Protein AF-A0A0D6AH81-F1 (afdb_monomer_lite)

Radius of gyration: 14.25 Å; chains: 1; bounding box: 30×20×40 Å

Secondary structure (DSSP, 8-state):
--HHHHHHHHHHHHHHHHHHHHHHHHHSS-----PPPSS-HHHHHHHHHHHHHTT-SSHHHH-

Structure (mmCIF, N/CA/C/O backbone):
data_AF-A0A0D6AH81-F1
#
_entry.id   AF-A0A0D6AH81-F1
#
loop_
_atom_site.group_PDB
_atom_site.id
_atom_site.type_symbol
_atom_site.label_atom_id
_atom_site.label_alt_id
_atom_site.label_comp_id
_atom_site.label_asym_id
_atom_site.label_entity_id
_atom_site.label_seq_id
_atom_site.pdbx_PDB_ins_code
_atom_site.Cartn_x
_atom_site.Cartn_y
_atom_site.Cartn_z
_atom_site.occupancy
_atom_site.B_iso_or_equiv
_atom_site.auth_seq_id
_atom_site.auth_comp_id
_atom_site.auth_asym_id
_atom_site.auth_atom_id
_atom_site.pdbx_PDB_model_num
ATOM 1 N N . MET A 1 1 ? 3.929 -3.874 -15.018 1.00 65.44 1 MET A N 1
ATOM 2 C CA . MET A 1 1 ? 2.752 -3.721 -14.148 1.00 65.44 1 MET A CA 1
ATOM 3 C C . MET A 1 1 ? 2.113 -2.405 -14.527 1.00 65.44 1 MET A C 1
ATOM 5 O O . MET A 1 1 ? 2.813 -1.401 -14.509 1.00 65.44 1 MET A O 1
ATOM 9 N N . GLU A 1 2 ? 0.863 -2.424 -14.968 1.00 88.62 2 GLU A N 1
ATOM 10 C CA . GLU A 1 2 ? 0.106 -1.195 -15.204 1.00 88.62 2 GLU A CA 1
ATOM 11 C C . GLU A 1 2 ? -0.331 -0.641 -13.841 1.00 88.62 2 GLU A C 1
ATOM 13 O O . GLU A 1 2 ? -0.833 -1.395 -13.008 1.00 88.62 2 GLU A O 1
ATOM 18 N N . LEU A 1 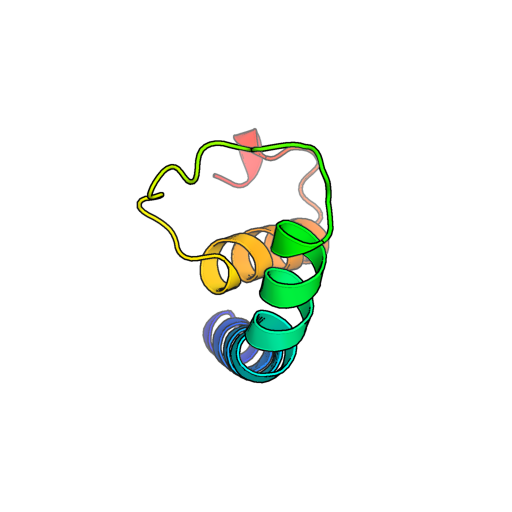3 ? -0.064 0.640 -13.573 1.00 91.06 3 LEU A N 1
ATOM 19 C CA . LEU A 1 3 ? -0.299 1.243 -12.254 1.00 91.06 3 LEU A CA 1
ATOM 20 C C . LEU A 1 3 ? -1.776 1.166 -11.844 1.00 91.06 3 LEU A C 1
ATOM 22 O O . LEU A 1 3 ? -2.075 0.885 -10.688 1.00 91.06 3 LEU A O 1
ATOM 26 N N . GLU A 1 4 ? -2.684 1.372 -12.798 1.00 94.69 4 GLU A N 1
ATOM 27 C CA . GLU A 1 4 ? -4.130 1.301 -12.572 1.00 94.69 4 GLU A CA 1
ATOM 28 C C . GLU A 1 4 ? -4.573 -0.111 -12.172 1.00 94.69 4 GLU A C 1
ATOM 30 O O . GLU A 1 4 ? -5.324 -0.266 -11.214 1.00 94.69 4 GLU A O 1
ATOM 35 N N . GLN A 1 5 ? -4.046 -1.145 -12.839 1.00 95.38 5 GLN A N 1
ATOM 36 C CA . GLN A 1 5 ? -4.336 -2.540 -12.494 1.00 95.38 5 GLN A CA 1
ATOM 37 C C . GLN A 1 5 ? -3.839 -2.881 -11.086 1.00 95.38 5 GLN A C 1
ATOM 39 O O . GLN A 1 5 ? -4.597 -3.427 -10.290 1.00 95.38 5 GLN A O 1
ATOM 44 N N . LEU A 1 6 ? -2.602 -2.487 -10.748 1.00 95.69 6 LEU A N 1
ATOM 45 C CA . LEU A 1 6 ? -2.078 -2.672 -9.393 1.00 95.69 6 LEU A CA 1
ATOM 46 C C . LEU A 1 6 ? -2.971 -1.978 -8.361 1.00 95.69 6 LEU A C 1
ATOM 48 O O . LEU A 1 6 ? -3.254 -2.554 -7.315 1.00 95.69 6 LEU A O 1
ATOM 52 N N . PHE A 1 7 ? -3.382 -0.739 -8.634 1.00 96.12 7 PHE A N 1
ATOM 53 C CA . PHE A 1 7 ? -4.224 0.007 -7.711 1.00 96.12 7 PHE A CA 1
ATOM 54 C C . PHE A 1 7 ? -5.568 -0.693 -7.483 1.00 96.12 7 PHE A C 1
ATOM 56 O O . PHE A 1 7 ? -5.971 -0.835 -6.331 1.00 96.12 7 PHE A O 1
ATOM 63 N N . CYS A 1 8 ? -6.227 -1.177 -8.542 1.00 96.38 8 CYS A N 1
ATOM 64 C CA . CYS A 1 8 ? -7.463 -1.953 -8.423 1.00 96.38 8 CYS A CA 1
ATOM 65 C C . CYS A 1 8 ? -7.263 -3.200 -7.549 1.00 96.38 8 CYS A C 1
ATOM 67 O O . CYS A 1 8 ? -7.981 -3.371 -6.564 1.00 96.38 8 CYS A O 1
ATOM 69 N N . ASP A 1 9 ? -6.237 -4.006 -7.839 1.00 96.62 9 ASP A N 1
ATOM 70 C CA . ASP A 1 9 ? -5.943 -5.237 -7.094 1.00 96.62 9 ASP A CA 1
ATOM 71 C C . ASP A 1 9 ? -5.670 -4.958 -5.604 1.00 96.62 9 ASP A C 1
ATOM 73 O O . ASP A 1 9 ? -6.173 -5.647 -4.712 1.00 96.62 9 ASP A O 1
ATOM 77 N N . VAL A 1 10 ? -4.874 -3.925 -5.315 1.00 96.94 10 VAL A N 1
ATOM 78 C CA . VAL A 1 10 ? -4.523 -3.525 -3.944 1.00 96.94 10 VAL A CA 1
ATOM 79 C C . VAL A 1 10 ? -5.728 -2.950 -3.210 1.00 96.94 10 VAL A C 1
ATOM 81 O O . VAL A 1 10 ? -5.890 -3.195 -2.013 1.00 96.94 10 VAL A O 1
ATOM 84 N N . ASN A 1 11 ? -6.575 -2.186 -3.896 1.00 96.56 11 ASN A N 1
ATOM 85 C CA . ASN A 1 11 ? -7.768 -1.612 -3.299 1.00 96.56 11 ASN A CA 1
ATOM 86 C C . ASN A 1 11 ? -8.786 -2.699 -2.927 1.00 96.56 11 ASN A C 1
ATOM 88 O O . ASN A 1 11 ? -9.273 -2.702 -1.796 1.00 96.56 11 ASN A O 1
ATOM 92 N N . ASP A 1 12 ? -9.039 -3.659 -3.817 1.00 97.06 12 ASP A N 1
ATOM 93 C CA . ASP A 1 12 ? -9.932 -4.792 -3.546 1.00 97.06 12 ASP A CA 1
ATOM 94 C C . ASP A 1 12 ? -9.401 -5.664 -2.400 1.00 97.06 12 ASP A C 1
ATOM 96 O O . ASP A 1 12 ? -10.149 -6.051 -1.497 1.00 97.06 12 ASP A O 1
ATOM 100 N N . PHE A 1 13 ? -8.086 -5.901 -2.371 1.00 96.06 13 PHE A N 1
ATOM 101 C CA . PHE A 1 13 ? -7.429 -6.539 -1.232 1.00 96.06 13 PHE A CA 1
ATOM 102 C C . PHE A 1 13 ? -7.653 -5.755 0.068 1.00 96.06 13 PHE A C 1
ATOM 104 O O . PHE A 1 13 ? -8.020 -6.342 1.090 1.00 96.06 13 PHE A O 1
ATOM 111 N N . TYR A 1 14 ? -7.441 -4.436 0.048 1.00 95.25 14 TYR A N 1
ATOM 112 C CA . TYR A 1 14 ? -7.560 -3.602 1.239 1.00 95.25 14 TYR A CA 1
ATOM 113 C C . TYR A 1 14 ? -8.989 -3.604 1.790 1.00 95.25 14 TYR A C 1
ATOM 115 O O . TYR A 1 14 ? -9.154 -3.724 3.001 1.00 95.25 14 TYR A O 1
ATOM 123 N N . LEU A 1 15 ? -10.013 -3.567 0.932 1.00 94.81 15 LEU A N 1
ATOM 124 C CA . LEU A 1 15 ? -11.416 -3.664 1.353 1.00 94.81 15 LEU A CA 1
ATOM 125 C C . LEU A 1 15 ? -11.705 -4.957 2.130 1.00 94.81 15 LEU A C 1
ATOM 127 O O . LEU A 1 15 ? -12.434 -4.940 3.121 1.00 94.81 15 LEU A O 1
ATOM 131 N N . MET A 1 16 ? -11.100 -6.073 1.717 1.00 95.44 16 MET A N 1
ATOM 132 C CA . MET A 1 16 ? -11.234 -7.355 2.416 1.00 95.44 16 MET A CA 1
ATOM 133 C C . MET A 1 16 ? -10.393 -7.415 3.701 1.00 95.44 16 MET A C 1
ATOM 135 O O . MET A 1 16 ? -10.785 -8.054 4.679 1.00 95.44 16 MET A O 1
ATOM 139 N N . PHE A 1 17 ? -9.238 -6.751 3.717 1.00 93.94 1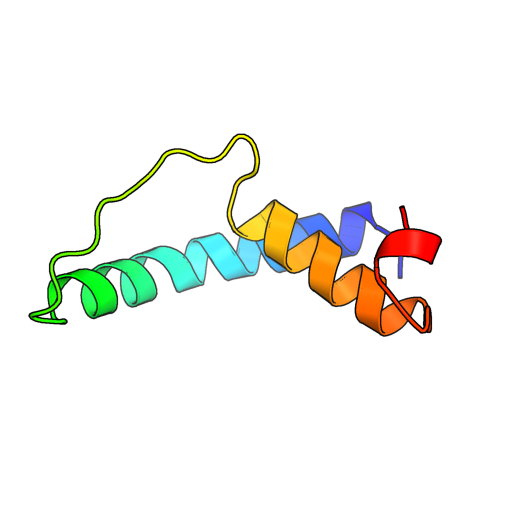7 PHE A N 1
ATOM 140 C CA . PHE A 1 17 ? -8.292 -6.764 4.832 1.00 93.94 17 PHE A CA 1
ATOM 141 C C . PHE A 1 17 ? -8.669 -5.798 5.966 1.00 93.94 17 PHE A C 1
ATOM 143 O O . PHE A 1 17 ? -8.490 -6.128 7.144 1.00 93.94 17 PHE A O 1
ATOM 150 N N . GLU A 1 18 ? -9.210 -4.625 5.635 1.00 92.31 18 GLU A N 1
ATOM 151 C CA . GLU A 1 18 ? -9.451 -3.514 6.558 1.00 92.31 18 GLU A CA 1
ATOM 152 C C . GLU A 1 18 ? -10.229 -3.913 7.823 1.00 92.31 18 GLU A C 1
ATOM 154 O O . GLU A 1 18 ? -9.755 -3.586 8.914 1.00 92.31 18 GLU A O 1
ATOM 159 N N . PRO A 1 19 ? -11.345 -4.669 7.760 1.00 92.12 19 PRO A N 1
ATOM 160 C CA . PRO A 1 19 ? -12.094 -5.028 8.965 1.00 92.12 19 PRO A CA 1
ATOM 161 C C . PRO A 1 19 ? -11.252 -5.826 9.966 1.00 92.12 19 PRO A C 1
ATOM 163 O O . PRO A 1 19 ? -11.291 -5.573 11.172 1.00 92.12 19 PRO A O 1
ATOM 166 N N . SER A 1 20 ? -10.450 -6.768 9.460 1.00 91.62 20 SER A N 1
ATOM 167 C CA . SER A 1 20 ? -9.575 -7.604 10.285 1.00 91.62 20 SER A CA 1
ATOM 168 C C . SER A 1 20 ? -8.437 -6.793 10.906 1.00 91.62 20 SER A C 1
ATOM 170 O O . SER A 1 20 ? -8.116 -6.961 12.084 1.00 91.62 20 SER A O 1
ATOM 172 N N . PHE A 1 21 ? -7.886 -5.849 10.143 1.00 88.62 21 PHE A N 1
ATOM 173 C CA . PHE A 1 21 ? -6.829 -4.960 10.598 1.00 88.62 21 PHE A CA 1
ATOM 174 C C . PHE A 1 21 ? -7.322 -4.007 11.691 1.00 88.62 21 PHE A C 1
ATOM 176 O O . PHE A 1 21 ? -6.688 -3.882 12.738 1.00 88.62 21 PHE A O 1
ATOM 183 N N . GLN A 1 22 ? -8.493 -3.393 11.503 1.00 87.44 22 GLN A N 1
ATOM 184 C CA . GLN A 1 22 ? -9.093 -2.510 12.506 1.00 87.44 22 GLN A CA 1
ATOM 185 C C . GLN A 1 22 ? -9.414 -3.263 13.804 1.00 87.44 22 GLN A C 1
ATOM 187 O O . GLN A 1 22 ? -9.132 -2.760 14.892 1.00 87.44 22 GLN A O 1
ATOM 192 N N . ALA A 1 23 ? -9.929 -4.495 13.714 1.00 89.12 23 ALA A N 1
ATOM 193 C CA . ALA A 1 23 ? -10.181 -5.327 14.890 1.00 89.12 23 ALA A CA 1
ATOM 194 C C . ALA A 1 23 ? -8.895 -5.604 15.695 1.00 89.12 23 ALA A C 1
ATOM 196 O O . ALA A 1 23 ? -8.902 -5.519 16.924 1.00 89.12 23 ALA A O 1
ATOM 197 N N . GLN A 1 24 ? -7.775 -5.871 15.014 1.00 87.19 24 GLN A N 1
ATOM 198 C CA . GLN A 1 24 ? -6.471 -6.055 15.663 1.00 87.19 24 GLN A CA 1
ATOM 199 C C . GLN A 1 24 ? -5.954 -4.768 16.321 1.00 87.19 24 GLN A C 1
ATOM 201 O O . GLN A 1 24 ? -5.415 -4.820 17.429 1.00 87.19 24 GLN A O 1
ATOM 206 N N . LEU A 1 25 ? -6.144 -3.608 15.683 1.00 82.56 25 LEU A N 1
ATOM 207 C CA . LEU A 1 25 ? -5.744 -2.314 16.247 1.00 82.56 25 LEU A CA 1
ATOM 208 C C . LEU A 1 25 ? -6.513 -1.969 17.527 1.00 82.56 25 LEU A C 1
ATOM 210 O O . LEU A 1 25 ? -5.921 -1.419 18.452 1.00 82.56 25 LEU A O 1
ATOM 214 N N . LEU A 1 26 ? -7.803 -2.312 17.598 1.00 79.75 26 LEU A N 1
ATOM 215 C CA . LEU A 1 26 ? -8.631 -2.108 18.793 1.00 79.75 26 LEU A CA 1
ATOM 216 C C . LEU A 1 26 ? -8.273 -3.066 19.938 1.00 79.75 26 LEU A C 1
ATOM 218 O O . LEU A 1 26 ? -8.431 -2.706 21.103 1.00 79.75 26 LEU A O 1
ATOM 222 N N . PHE A 1 27 ? -7.806 -4.276 19.617 1.00 79.94 27 PHE A N 1
ATOM 223 C CA . PHE A 1 27 ? -7.369 -5.256 20.614 1.00 79.94 27 PHE A CA 1
ATOM 224 C C . PHE A 1 27 ? -6.022 -4.886 21.250 1.00 79.94 27 PHE A C 1
ATOM 226 O O . PHE A 1 27 ? -5.762 -5.221 22.406 1.00 79.94 27 PHE A O 1
ATOM 233 N N . SER A 1 28 ? -5.166 -4.172 20.517 1.00 76.38 28 SER A N 1
ATOM 234 C CA . SER A 1 28 ? -3.926 -3.639 21.071 1.00 76.38 28 SER A CA 1
ATOM 235 C C . SER A 1 28 ? -4.229 -2.623 22.180 1.00 76.38 28 SER A C 1
ATOM 237 O O . SER A 1 28 ? -4.902 -1.618 21.964 1.00 76.38 28 SER A O 1
ATOM 239 N N . SER A 1 29 ? -3.695 -2.850 23.382 1.00 69.62 29 SER A N 1
ATOM 240 C CA . SER A 1 29 ? -3.804 -1.913 24.512 1.00 69.62 29 SER A CA 1
ATOM 241 C C . SER A 1 29 ? -3.024 -0.608 24.291 1.00 69.62 29 SER A C 1
ATOM 243 O O . SER A 1 29 ? -3.161 0.345 25.064 1.00 69.62 29 SER A O 1
ATOM 245 N N . GLU A 1 30 ? -2.243 -0.523 23.210 1.00 75.38 30 GLU A N 1
ATOM 246 C CA . GLU A 1 30 ? -1.611 0.706 22.752 1.00 75.38 30 GLU A CA 1
ATOM 247 C C . GLU A 1 30 ? -2.644 1.617 22.081 1.00 75.38 30 GLU A C 1
ATOM 249 O O . GLU A 1 30 ? -2.893 1.542 20.876 1.00 75.38 30 GLU A O 1
ATOM 254 N N . ARG A 1 31 ? -3.222 2.545 22.851 1.00 70.25 31 ARG A N 1
ATOM 255 C CA . ARG A 1 31 ? -4.037 3.634 22.294 1.00 70.25 31 ARG A CA 1
ATOM 256 C C . ARG A 1 31 ? -3.180 4.518 21.386 1.00 70.25 31 ARG A C 1
ATOM 258 O O . ARG A 1 31 ? -2.516 5.445 21.848 1.00 70.25 31 ARG A O 1
ATOM 265 N N . LYS A 1 32 ? -3.218 4.255 20.080 1.00 73.88 32 LYS A N 1
ATOM 266 C CA . LYS A 1 32 ? -2.586 5.096 19.058 1.00 73.88 32 LYS A CA 1
ATOM 267 C C . LYS A 1 32 ? -3.588 6.111 18.527 1.00 73.88 32 LYS A C 1
ATOM 269 O O . LYS A 1 32 ? -4.720 5.782 18.186 1.00 73.88 32 LYS A O 1
ATOM 274 N N . ARG A 1 33 ? -3.163 7.373 18.451 1.00 80.25 33 ARG A N 1
ATOM 275 C CA . ARG A 1 33 ? -3.952 8.438 17.825 1.00 80.25 33 ARG A CA 1
ATOM 276 C C . ARG A 1 33 ? -4.113 8.138 16.334 1.00 80.25 33 ARG A C 1
ATOM 278 O O . ARG A 1 33 ? -3.114 8.094 15.619 1.00 80.25 33 ARG A O 1
ATOM 285 N N . ILE A 1 34 ? -5.351 8.029 15.860 1.00 76.44 34 ILE A N 1
ATOM 286 C CA . ILE A 1 34 ? -5.647 7.958 14.426 1.00 76.44 34 ILE A CA 1
ATOM 287 C C . ILE A 1 34 ? -5.515 9.375 13.856 1.00 76.44 34 ILE A C 1
ATOM 289 O O . ILE A 1 34 ? -6.285 10.272 14.201 1.00 76.44 34 ILE A O 1
ATOM 293 N N . LYS A 1 35 ? -4.489 9.608 13.031 1.00 81.38 35 LYS A N 1
ATOM 294 C CA . LYS A 1 35 ? -4.314 10.864 12.290 1.00 81.38 35 LYS A CA 1
ATOM 295 C C . LYS A 1 35 ? -4.793 10.637 10.862 1.00 81.38 35 LYS A C 1
ATOM 297 O O . LYS A 1 35 ? -4.261 9.766 10.183 1.00 81.38 35 LYS A O 1
ATOM 302 N N . HIS A 1 36 ? -5.739 11.450 10.405 1.00 81.00 36 HIS A N 1
ATOM 303 C CA . HIS A 1 36 ? -6.141 11.438 9.003 1.00 81.00 36 HIS A CA 1
ATOM 304 C C . HIS A 1 36 ? -4.950 11.830 8.116 1.00 81.00 36 HIS A C 1
ATOM 306 O O . HIS A 1 36 ? -4.305 12.862 8.329 1.00 81.00 36 HIS A O 1
ATOM 312 N N . SER A 1 37 ? -4.638 10.952 7.168 1.00 87.38 37 SER A N 1
ATOM 313 C CA . SER A 1 37 ? -3.675 11.169 6.091 1.00 87.38 37 SER A CA 1
ATOM 314 C C . SER A 1 37 ? -4.408 11.736 4.872 1.00 87.38 37 SER A C 1
ATOM 316 O O . SER A 1 37 ? -5.615 11.548 4.742 1.00 87.38 37 SER A O 1
ATOM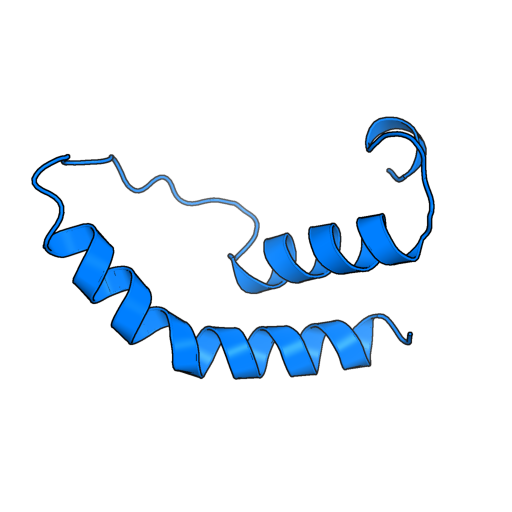 318 N N . GLN A 1 38 ? -3.687 12.433 3.992 1.00 92.56 38 GLN A N 1
ATOM 319 C CA . GLN A 1 38 ? -4.219 12.825 2.679 1.00 92.56 38 GLN A CA 1
ATOM 320 C C . GLN A 1 38 ? -4.339 11.626 1.733 1.00 92.56 38 GLN A C 1
ATOM 322 O O . GLN A 1 38 ? -5.175 11.653 0.842 1.00 92.56 38 GLN A O 1
ATOM 327 N N . LEU A 1 39 ? -3.515 10.598 1.957 1.00 92.31 39 LEU A N 1
ATOM 328 C CA . LEU A 1 39 ? -3.540 9.339 1.222 1.00 92.31 39 LEU A CA 1
ATOM 329 C C . LEU A 1 39 ? -4.217 8.251 2.050 1.00 92.31 39 LEU A C 1
ATOM 331 O O . LEU A 1 39 ? -3.932 8.122 3.250 1.00 92.31 39 LEU A O 1
ATOM 335 N N . CYS A 1 40 ? -5.061 7.454 1.407 1.00 91.62 40 CYS A N 1
ATOM 336 C CA . CYS A 1 40 ? -5.622 6.247 1.987 1.00 91.62 40 CYS A CA 1
ATOM 337 C C . CYS A 1 40 ? -4.572 5.121 2.044 1.00 91.62 40 CYS A C 1
ATOM 339 O O . CYS A 1 40 ? -3.491 5.189 1.454 1.00 91.62 40 CYS A O 1
ATOM 341 N N . LEU A 1 41 ? -4.868 4.069 2.809 1.00 91.62 41 LEU A N 1
ATOM 342 C CA . LEU A 1 41 ? -3.929 2.965 3.005 1.00 91.62 41 LEU A CA 1
ATOM 343 C C . LEU A 1 41 ? -3.665 2.179 1.713 1.00 91.62 41 LEU A C 1
ATOM 345 O O . LEU A 1 41 ? -2.515 1.813 1.480 1.00 91.62 41 LEU A O 1
ATOM 349 N N . SER A 1 42 ? -4.670 1.974 0.855 1.00 94.75 42 SER A N 1
ATOM 350 C CA . SER A 1 42 ? -4.486 1.296 -0.436 1.00 94.75 42 SER A CA 1
ATOM 351 C C . SER A 1 42 ? -3.604 2.102 -1.399 1.00 94.75 42 SER A C 1
ATOM 353 O O . SER A 1 42 ? -2.746 1.521 -2.064 1.00 94.75 42 SER A O 1
ATOM 355 N N . GLU A 1 43 ? -3.709 3.435 -1.414 1.00 94.44 43 GLU A N 1
ATOM 356 C CA . GLU A 1 43 ? -2.794 4.312 -2.165 1.00 94.44 43 GLU A CA 1
ATOM 357 C C . GLU A 1 43 ? -1.349 4.168 -1.671 1.00 94.44 43 GLU A C 1
ATOM 359 O O . GLU A 1 43 ? -0.429 3.975 -2.466 1.00 94.44 43 GLU A O 1
ATOM 364 N N . ILE A 1 44 ? -1.141 4.197 -0.351 1.00 94.31 44 ILE A N 1
ATOM 365 C CA . ILE A 1 44 ? 0.190 4.028 0.248 1.00 94.31 44 ILE A CA 1
ATOM 366 C C . ILE A 1 44 ? 0.770 2.649 -0.101 1.00 94.31 44 ILE A C 1
ATOM 368 O O .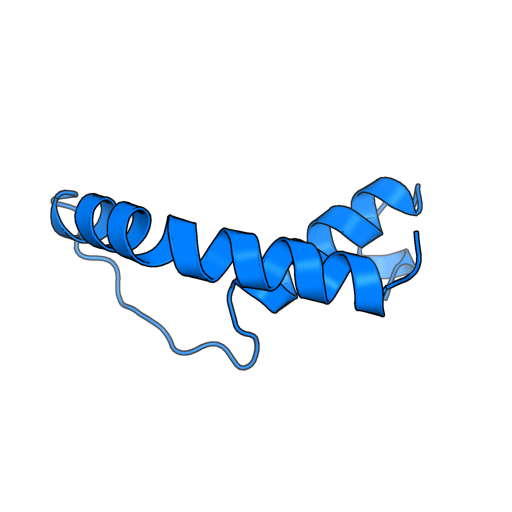 ILE A 1 44 ? 1.931 2.555 -0.504 1.00 94.31 44 ILE A O 1
ATOM 372 N N . MET A 1 45 ? -0.027 1.584 0.020 1.00 95.25 45 MET A N 1
ATOM 373 C CA . MET A 1 45 ? 0.378 0.223 -0.352 1.00 95.25 45 MET A CA 1
ATOM 374 C C . MET A 1 45 ? 0.774 0.143 -1.829 1.00 95.25 45 MET A C 1
ATOM 376 O O . MET A 1 45 ? 1.834 -0.395 -2.148 1.00 95.25 45 MET A O 1
ATOM 380 N N . THR A 1 46 ? -0.029 0.736 -2.716 1.00 96.38 46 THR A N 1
ATOM 381 C CA . THR A 1 46 ? 0.232 0.783 -4.162 1.00 96.38 46 THR A CA 1
ATOM 382 C C . THR A 1 46 ? 1.566 1.469 -4.456 1.00 96.38 46 THR A C 1
ATOM 384 O O . THR A 1 46 ? 2.399 0.914 -5.172 1.00 96.38 46 THR A O 1
ATOM 387 N N . ILE A 1 47 ? 1.819 2.633 -3.846 1.00 94.88 47 ILE A N 1
ATOM 388 C CA . ILE A 1 47 ? 3.081 3.373 -3.993 1.00 94.88 47 ILE A CA 1
ATOM 389 C C . ILE A 1 47 ? 4.278 2.521 -3.554 1.00 94.88 47 ILE A C 1
ATOM 391 O O . ILE A 1 47 ? 5.294 2.494 -4.247 1.00 94.88 47 ILE A O 1
ATOM 395 N N . ILE A 1 48 ? 4.172 1.817 -2.423 1.00 94.88 48 ILE A N 1
ATOM 396 C CA . ILE A 1 48 ? 5.250 0.969 -1.892 1.00 94.88 48 ILE A CA 1
ATOM 397 C C . ILE A 1 48 ? 5.527 -0.214 -2.826 1.00 94.88 48 ILE A C 1
ATOM 399 O O . ILE A 1 48 ? 6.682 -0.471 -3.166 1.00 94.88 48 ILE A O 1
ATOM 403 N N . ILE A 1 49 ? 4.484 -0.923 -3.265 1.00 94.56 49 ILE A N 1
ATOM 404 C CA . ILE A 1 49 ? 4.622 -2.078 -4.161 1.00 94.56 49 ILE A CA 1
ATOM 405 C C . ILE A 1 49 ? 5.255 -1.638 -5.484 1.00 94.56 49 ILE A C 1
ATOM 407 O O . ILE A 1 49 ? 6.233 -2.239 -5.936 1.00 94.56 49 ILE A O 1
ATOM 411 N N . TYR A 1 50 ? 4.757 -0.551 -6.073 1.00 94.44 50 TYR A N 1
ATOM 412 C CA . TYR A 1 50 ? 5.286 -0.038 -7.330 1.00 94.44 50 TYR A CA 1
ATOM 413 C C . TYR A 1 50 ? 6.731 0.463 -7.190 1.00 94.44 50 TYR A C 1
ATOM 415 O O . TYR A 1 50 ? 7.559 0.192 -8.063 1.00 94.44 50 TYR A O 1
ATOM 423 N N . PHE A 1 51 ? 7.078 1.105 -6.067 1.00 93.81 51 PHE A N 1
ATOM 424 C CA . PHE A 1 51 ? 8.454 1.494 -5.747 1.00 93.81 51 PHE A CA 1
ATOM 425 C C . PHE A 1 51 ? 9.397 0.285 -5.735 1.00 93.81 51 PHE A C 1
ATOM 427 O O . PHE A 1 51 ? 10.443 0.315 -6.387 1.00 93.81 51 PHE A O 1
ATOM 434 N N . HIS A 1 52 ? 9.008 -0.799 -5.055 1.00 91.62 52 HIS A N 1
ATOM 435 C CA . HIS A 1 52 ? 9.799 -2.029 -5.012 1.00 91.62 52 HIS A CA 1
ATOM 436 C C . HIS A 1 52 ? 9.954 -2.675 -6.392 1.00 91.62 52 HIS A C 1
ATOM 438 O O . HIS A 1 52 ? 11.053 -3.104 -6.741 1.00 91.62 52 HIS A O 1
ATOM 444 N N . HIS A 1 53 ? 8.895 -2.694 -7.205 1.00 91.00 53 HIS A N 1
ATOM 445 C CA . HIS A 1 53 ? 8.966 -3.204 -8.578 1.00 91.00 53 HIS A CA 1
ATOM 446 C C . HIS A 1 53 ? 9.8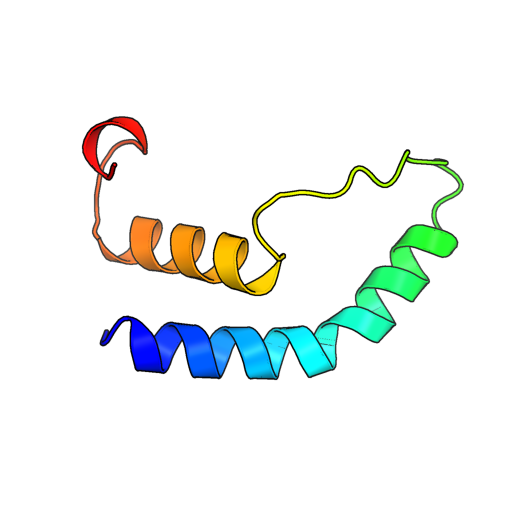30 -2.345 -9.509 1.00 91.00 53 HIS A C 1
ATOM 448 O O . HIS A 1 53 ? 10.421 -2.865 -10.454 1.00 91.00 53 HIS A O 1
ATOM 454 N N . SER A 1 54 ? 9.922 -1.043 -9.248 1.00 89.44 54 SER A N 1
ATOM 455 C CA . SER A 1 54 ? 10.631 -0.091 -10.104 1.00 89.44 54 SER A CA 1
ATOM 456 C C . SER A 1 54 ? 12.159 -0.114 -9.929 1.00 89.44 54 SER A C 1
ATOM 458 O O . SER A 1 54 ? 12.862 0.591 -10.649 1.00 89.44 54 SER A O 1
ATOM 460 N N . ASN A 1 55 ? 12.700 -0.919 -9.001 1.00 88.38 55 ASN A N 1
ATOM 461 C CA . ASN A 1 55 ? 14.143 -1.082 -8.746 1.00 88.38 55 ASN A CA 1
ATOM 462 C C . ASN A 1 55 ? 14.903 0.217 -8.401 1.00 88.38 55 ASN A C 1
ATOM 464 O O . ASN A 1 55 ? 16.131 0.288 -8.531 1.00 88.38 55 ASN A O 1
ATOM 468 N N . TYR A 1 56 ? 14.209 1.250 -7.920 1.00 92.75 56 TYR A N 1
ATOM 469 C CA . TYR A 1 56 ? 14.869 2.453 -7.419 1.00 92.75 56 TYR A CA 1
ATOM 470 C C . TYR A 1 56 ? 15.577 2.158 -6.096 1.00 92.75 56 TYR A C 1
ATOM 472 O O . TYR A 1 56 ? 15.048 1.500 -5.205 1.00 92.75 56 TYR A O 1
ATOM 480 N N . ARG A 1 57 ? 16.791 2.695 -5.936 1.00 90.94 57 ARG A N 1
ATOM 481 C CA . ARG A 1 57 ? 17.598 2.471 -4.724 1.00 90.94 57 ARG A CA 1
ATOM 482 C C . ARG A 1 57 ? 17.056 3.187 -3.492 1.00 90.94 57 ARG A C 1
ATOM 484 O O . ARG A 1 57 ? 17.347 2.785 -2.372 1.00 90.94 57 ARG A O 1
ATOM 491 N N . ASN A 1 58 ? 16.356 4.298 -3.685 1.00 92.31 58 ASN A N 1
ATOM 492 C CA . ASN A 1 58 ? 15.790 5.078 -2.597 1.00 92.31 58 ASN A CA 1
ATOM 493 C C . ASN A 1 58 ? 14.570 5.858 -3.084 1.00 92.31 58 ASN A C 1
ATOM 495 O O . ASN A 1 58 ? 14.440 6.164 -4.269 1.00 92.31 58 ASN A O 1
ATOM 499 N N . PHE A 1 59 ? 13.714 6.213 -2.132 1.00 89.31 59 PHE A N 1
ATOM 500 C CA . PHE A 1 59 ? 12.449 6.878 -2.411 1.00 89.31 59 PHE A CA 1
ATOM 501 C C . PHE A 1 59 ? 12.625 8.295 -2.984 1.00 89.31 59 PHE A C 1
ATOM 503 O O . PHE A 1 59 ? 11.801 8.745 -3.767 1.00 89.31 59 PHE A O 1
ATOM 510 N N . LYS A 1 60 ? 13.736 8.981 -2.666 1.00 92.31 60 LYS A N 1
ATOM 511 C CA . LYS A 1 60 ? 14.024 10.339 -3.162 1.00 92.31 60 LYS A CA 1
ATOM 512 C C . LYS A 1 60 ? 14.256 10.395 -4.674 1.00 92.31 60 LYS A C 1
ATOM 514 O O . LYS A 1 60 ? 14.042 11.439 -5.259 1.00 92.31 60 LYS A O 1
ATOM 519 N N . HIS A 1 61 ? 14.759 9.320 -5.280 1.00 90.31 61 HIS A N 1
ATOM 520 C CA . HIS A 1 61 ? 14.953 9.257 -6.736 1.00 90.31 61 HIS A CA 1
ATOM 521 C C . HIS A 1 61 ? 13.727 8.710 -7.471 1.00 90.31 61 HIS A C 1
ATOM 523 O O . HIS A 1 61 ? 13.675 8.779 -8.693 1.00 90.31 61 HIS A O 1
ATOM 529 N N . TYR A 1 62 ? 12.801 8.100 -6.738 1.00 89.56 62 TYR A N 1
ATOM 530 C CA . TYR A 1 62 ? 11.564 7.555 -7.280 1.00 89.56 62 TYR A CA 1
ATOM 531 C C . TYR A 1 62 ? 10.471 8.626 -7.418 1.00 89.56 62 TYR A C 1
ATOM 533 O O . TYR A 1 62 ? 9.6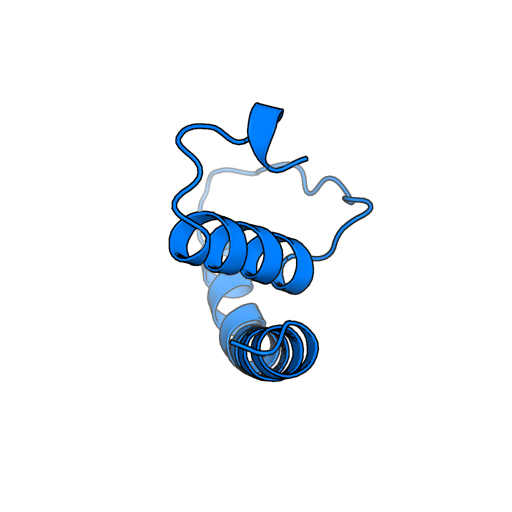33 8.523 -8.308 1.00 89.56 62 TYR A O 1
ATOM 541 N N . TYR A 1 63 ? 10.505 9.634 -6.544 1.00 83.25 63 TYR A N 1
ATOM 542 C CA . TYR A 1 63 ? 9.632 10.807 -6.545 1.00 83.25 63 TYR A CA 1
ATOM 543 C C . TYR A 1 63 ? 10.324 11.997 -7.217 1.00 83.25 63 TYR A C 1
ATOM 545 O O . TYR A 1 63 ? 9.646 12.736 -7.961 1.00 83.25 63 TYR A O 1
#

Sequence (63 aa):
MELEQLFCDVNDFYLMFEPSFQAQLLFSSERKRIKHSQLCLSEIMTIIIYFHHSNYRNFKHYY

Foldseek 3Di:
DPLVVLLVVLVVVCVVCVVVVVVVVVVPPPPDDDDDDPDDPSRVVSVVVVVVVVPDPDPVVVD

pLDDT: mean 89.3, std 7.53, range [65.44, 97.06]